Protein AF-A0A5R9E439-F1 (afdb_monomer_lite)

Secondary structure (DSSP, 8-state):
--TT--HHHHHHHHHHHHHHHHHHHTT--GGG-SB-SSTTS-EEEEETTEEEEEEE-SSSS-EEEEEEES-----

Organism: NCBI:txid1817406

Foldseek 3Di:
DPPPDDPVLVVLVVVVVVVLLVCVVVVDPCQQPADDDDGQAWHWDDAQNWIWIWHCDPPDRDIDTDDTGDDNPDD

Sequence (75 aa):
MTGGIPDHVVAEVERLVGQLVELADTGIDVSGLGNGPRPGGLRRMDAAGGWFYSLVAPRDPLIIVVRIVPPFAAL

pLDDT: mean 87.59, std 10.05, range [45.44, 96.0]

Structure (mmCIF, N/CA/C/O backbone):
data_AF-A0A5R9E439-F1
#
_entry.id   AF-A0A5R9E439-F1
#
loop_
_atom_site.group_PDB
_atom_site.id
_atom_site.type_symbol
_atom_site.label_atom_id
_atom_site.label_alt_id
_atom_site.label_comp_id
_atom_site.label_asym_id
_atom_site.label_entity_id
_atom_site.label_seq_id
_atom_site.pdbx_PDB_ins_code
_atom_site.Cartn_x
_atom_site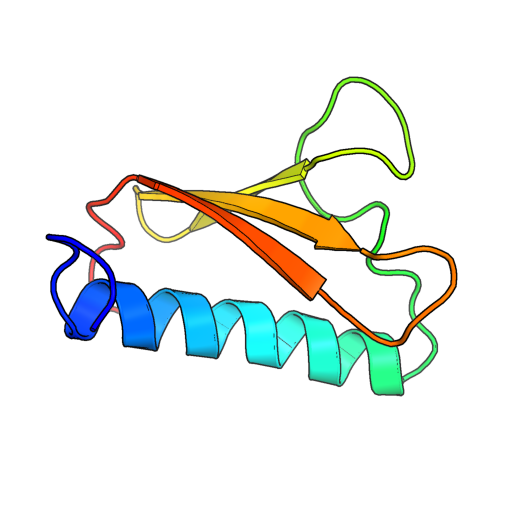.Cartn_y
_atom_site.Cartn_z
_atom_site.occupancy
_atom_site.B_iso_or_equiv
_atom_site.auth_seq_id
_atom_site.auth_comp_id
_atom_site.auth_asym_id
_atom_site.auth_atom_id
_atom_site.pdbx_PDB_model_num
ATOM 1 N N . MET A 1 1 ? -4.271 -8.034 -16.072 1.00 45.44 1 MET A N 1
ATOM 2 C CA . MET A 1 1 ? -3.694 -7.069 -17.033 1.00 45.44 1 MET A CA 1
ATOM 3 C C . MET A 1 1 ? -3.811 -5.672 -16.451 1.00 45.44 1 MET A C 1
ATOM 5 O O . MET A 1 1 ? -4.868 -5.060 -16.526 1.00 45.44 1 MET A O 1
ATOM 9 N N . THR A 1 2 ? -2.754 -5.187 -15.820 1.00 56.62 2 THR A N 1
ATOM 10 C CA . THR A 1 2 ? -2.611 -3.805 -15.347 1.00 56.62 2 THR A CA 1
ATOM 11 C C . THR A 1 2 ? -2.083 -2.982 -16.520 1.00 56.62 2 THR A C 1
ATOM 13 O O . THR A 1 2 ? -0.991 -3.244 -17.008 1.00 56.62 2 THR A O 1
ATOM 16 N N . GLY A 1 3 ? -2.886 -2.055 -17.049 1.00 62.16 3 GLY A N 1
ATOM 17 C CA . GLY A 1 3 ? -2.644 -1.369 -18.326 1.00 62.16 3 GLY A CA 1
ATOM 18 C C . GLY A 1 3 ? -1.270 -0.696 -18.458 1.00 62.16 3 GLY A C 1
ATOM 19 O O . GLY A 1 3 ? -1.121 0.475 -18.127 1.00 62.16 3 GLY A O 1
ATOM 20 N N . GLY A 1 4 ? -0.285 -1.432 -18.984 1.00 80.81 4 GLY A N 1
ATOM 21 C CA . GLY A 1 4 ? 1.051 -0.931 -19.321 1.00 80.81 4 GLY A CA 1
ATOM 22 C C . GLY A 1 4 ? 2.095 -0.959 -18.197 1.00 80.81 4 GLY A C 1
ATOM 23 O O . GLY A 1 4 ? 3.196 -0.459 -18.415 1.00 80.81 4 GLY A O 1
ATOM 24 N N . ILE A 1 5 ? 1.795 -1.525 -17.022 1.00 82.75 5 ILE A N 1
ATOM 25 C CA . ILE A 1 5 ? 2.778 -1.657 -15.930 1.00 82.75 5 ILE A CA 1
ATOM 26 C C . ILE A 1 5 ? 3.488 -3.016 -16.051 1.00 82.75 5 ILE A C 1
ATOM 28 O O . ILE A 1 5 ? 2.793 -4.023 -16.174 1.00 82.75 5 ILE A O 1
ATOM 32 N N . PRO A 1 6 ? 4.835 -3.078 -16.000 1.00 88.19 6 PRO A N 1
ATOM 33 C CA . PRO A 1 6 ? 5.558 -4.349 -16.017 1.00 88.19 6 PRO A CA 1
ATOM 34 C C . PRO A 1 6 ? 5.161 -5.273 -14.858 1.00 88.19 6 PRO A C 1
ATOM 36 O O . PRO A 1 6 ? 5.063 -4.821 -13.719 1.00 88.19 6 PRO A O 1
ATOM 39 N N . ASP A 1 7 ? 5.027 -6.574 -15.122 1.00 88.25 7 ASP A N 1
ATOM 40 C CA . ASP A 1 7 ? 4.562 -7.555 -14.125 1.00 88.25 7 ASP A CA 1
ATOM 41 C C . ASP A 1 7 ? 5.420 -7.583 -12.852 1.00 88.25 7 ASP A C 1
ATOM 43 O O . ASP A 1 7 ? 4.889 -7.689 -11.753 1.00 88.25 7 ASP A O 1
ATOM 47 N N . HIS A 1 8 ? 6.742 -7.414 -12.970 1.00 86.62 8 HIS A N 1
ATOM 48 C CA . HIS A 1 8 ? 7.631 -7.374 -11.802 1.00 86.62 8 HIS A CA 1
ATOM 49 C C . HIS A 1 8 ? 7.358 -6.170 -10.886 1.00 86.62 8 HIS A C 1
ATOM 51 O O . HIS A 1 8 ? 7.483 -6.283 -9.671 1.00 86.62 8 HIS A O 1
ATOM 57 N N . VAL A 1 9 ? 6.949 -5.029 -11.451 1.00 89.38 9 VAL A N 1
ATOM 58 C CA . VAL A 1 9 ? 6.552 -3.851 -10.667 1.00 89.38 9 VAL A CA 1
ATOM 59 C C . VAL A 1 9 ? 5.244 -4.132 -9.932 1.00 89.38 9 VAL A C 1
ATOM 61 O O . VAL A 1 9 ? 5.092 -3.748 -8.776 1.00 89.38 9 VAL A O 1
ATOM 64 N N . VAL A 1 10 ? 4.301 -4.809 -10.591 1.00 89.50 10 VAL A N 1
ATOM 65 C CA . VAL A 1 10 ? 3.025 -5.205 -9.979 1.00 89.50 10 VAL A CA 1
ATOM 66 C C . VAL A 1 10 ? 3.274 -6.166 -8.821 1.00 89.50 10 VAL A C 1
ATOM 68 O O . VAL A 1 10 ? 2.799 -5.901 -7.724 1.00 89.50 10 VAL A O 1
ATOM 71 N N . ALA A 1 11 ? 4.077 -7.210 -9.039 1.00 91.44 11 ALA A N 1
ATOM 72 C CA . ALA A 1 11 ? 4.411 -8.200 -8.021 1.00 91.44 11 ALA A CA 1
ATOM 73 C C . ALA A 1 11 ? 5.079 -7.568 -6.791 1.00 91.44 11 ALA A C 1
ATOM 75 O O . ALA A 1 11 ? 4.751 -7.919 -5.661 1.00 91.44 11 ALA A O 1
ATOM 76 N N . GLU A 1 12 ? 5.979 -6.602 -6.990 1.00 91.69 12 GLU A N 1
ATOM 77 C CA . GLU A 1 12 ? 6.626 -5.918 -5.869 1.00 91.69 12 GLU A CA 1
ATOM 78 C C . GLU A 1 12 ? 5.648 -5.028 -5.089 1.00 91.69 12 GLU A C 1
ATOM 80 O O . GLU A 1 12 ? 5.659 -5.015 -3.858 1.00 91.69 12 GLU A O 1
ATOM 85 N N . VAL A 1 13 ? 4.743 -4.323 -5.774 1.00 92.31 13 VAL A N 1
ATOM 86 C CA . VAL A 1 13 ? 3.692 -3.551 -5.095 1.00 92.31 13 VAL A CA 1
ATOM 87 C C . VAL A 1 13 ? 2.716 -4.471 -4.360 1.00 92.31 13 VAL A C 1
ATOM 89 O O . VAL A 1 13 ? 2.350 -4.168 -3.227 1.00 92.31 13 VAL A O 1
ATOM 92 N N . GLU A 1 14 ? 2.330 -5.604 -4.946 1.00 92.88 14 GLU A N 1
ATOM 93 C CA . GLU A 1 14 ? 1.508 -6.622 -4.282 1.00 92.88 14 GLU A CA 1
ATOM 94 C C . GLU A 1 14 ? 2.203 -7.175 -3.036 1.00 92.88 14 GLU A C 1
ATOM 96 O O . GLU A 1 14 ? 1.570 -7.281 -1.988 1.00 92.88 14 GLU A O 1
ATOM 101 N N . ARG A 1 15 ? 3.515 -7.439 -3.104 1.00 93.75 15 ARG A N 1
ATOM 102 C CA . ARG A 1 15 ? 4.319 -7.868 -1.953 1.00 93.75 15 ARG A CA 1
ATOM 103 C C . ARG A 1 15 ? 4.299 -6.824 -0.834 1.00 93.75 15 ARG A C 1
ATOM 105 O O . ARG A 1 15 ? 4.060 -7.168 0.320 1.00 93.75 15 ARG A O 1
ATOM 112 N N . LEU A 1 16 ? 4.523 -5.550 -1.161 1.00 93.31 16 LEU A N 1
ATOM 113 C CA . LEU A 1 16 ? 4.519 -4.448 -0.190 1.00 93.31 16 LEU A CA 1
ATOM 114 C C . LEU A 1 16 ? 3.132 -4.215 0.422 1.00 93.31 16 LEU A C 1
ATOM 116 O O . LEU A 1 16 ? 3.014 -3.974 1.621 1.00 93.31 16 LEU A O 1
ATOM 120 N N . VAL A 1 17 ? 2.070 -4.296 -0.380 1.00 94.00 17 VAL A N 1
ATOM 121 C CA . VAL A 1 17 ? 0.691 -4.175 0.114 1.00 94.00 17 VAL A CA 1
ATOM 122 C C . VAL A 1 17 ? 0.303 -5.388 0.955 1.00 94.00 17 VAL A C 1
ATOM 124 O O . VAL A 1 17 ? -0.371 -5.213 1.966 1.00 94.00 17 VAL A O 1
ATOM 127 N N . GLY A 1 18 ? 0.782 -6.587 0.616 1.00 95.06 18 GLY A N 1
ATOM 128 C CA . GLY A 1 18 ? 0.626 -7.785 1.440 1.00 95.06 18 GLY A CA 1
ATOM 129 C C . GLY A 1 18 ? 1.160 -7.582 2.858 1.00 95.06 18 GLY A C 1
ATOM 130 O O . GLY A 1 18 ? 0.472 -7.901 3.819 1.00 95.06 18 GLY A O 1
ATOM 131 N N . GLN A 1 19 ? 2.310 -6.919 3.006 1.00 93.88 19 GLN A N 1
ATOM 132 C CA . GLN A 1 19 ? 2.853 -6.565 4.326 1.00 93.88 19 GLN A CA 1
ATOM 133 C C . GLN A 1 19 ? 1.951 -5.589 5.102 1.00 93.88 19 GLN A C 1
ATOM 135 O O . GLN A 1 19 ? 1.875 -5.658 6.326 1.00 93.88 19 GLN A O 1
ATOM 140 N N . LEU A 1 20 ? 1.247 -4.680 4.415 1.00 93.38 20 LEU A N 1
ATOM 141 C CA . LEU A 1 20 ? 0.261 -3.803 5.061 1.00 93.38 20 LEU A CA 1
ATOM 142 C C . LEU A 1 20 ? -0.973 -4.583 5.524 1.00 93.38 20 LEU A C 1
ATOM 144 O O . LEU A 1 20 ? -1.517 -4.269 6.579 1.00 93.38 20 LEU A O 1
ATOM 148 N N . VAL A 1 21 ? -1.403 -5.586 4.755 1.00 94.69 21 VAL A N 1
ATOM 149 C CA . VAL A 1 21 ? -2.501 -6.484 5.144 1.00 94.69 21 VAL A CA 1
ATOM 150 C C . VAL A 1 21 ? -2.108 -7.298 6.373 1.00 94.69 21 VAL A C 1
ATOM 152 O O . VAL A 1 21 ? -2.829 -7.263 7.363 1.00 94.69 21 VAL A O 1
ATOM 155 N N . GLU A 1 22 ? -0.932 -7.930 6.361 1.00 95.50 22 GLU A N 1
ATOM 156 C CA . GLU A 1 22 ? -0.408 -8.675 7.514 1.00 95.50 22 GLU A CA 1
ATOM 157 C C . GLU A 1 22 ? -0.357 -7.803 8.774 1.00 95.50 22 GLU A C 1
ATOM 159 O O . GLU A 1 22 ? -0.713 -8.245 9.864 1.00 95.50 22 GLU A O 1
ATOM 164 N N . LEU A 1 23 ? 0.048 -6.538 8.634 1.00 94.19 23 LEU A N 1
ATOM 165 C CA . LEU A 1 23 ? 0.075 -5.596 9.746 1.00 94.19 23 LEU A CA 1
ATOM 166 C C . LEU A 1 23 ? -1.341 -5.257 10.238 1.00 94.19 23 LEU A C 1
ATOM 168 O O . LEU A 1 23 ? -1.586 -5.259 11.445 1.00 94.19 23 LEU A O 1
ATOM 172 N N . ALA A 1 24 ? -2.280 -5.005 9.326 1.00 92.75 24 ALA A N 1
ATOM 173 C CA . ALA A 1 24 ? -3.675 -4.741 9.668 1.00 92.75 24 ALA A CA 1
ATOM 174 C C . ALA A 1 24 ? -4.330 -5.926 10.398 1.00 92.75 24 ALA A C 1
ATOM 176 O O . ALA A 1 24 ? -5.067 -5.713 11.361 1.00 92.75 24 ALA A O 1
ATOM 177 N N . ASP A 1 25 ? -3.993 -7.161 10.019 1.00 93.75 25 ASP A N 1
ATOM 178 C CA . ASP A 1 25 ? -4.484 -8.384 10.668 1.00 93.75 25 ASP A CA 1
ATOM 179 C C . ASP A 1 25 ? -4.040 -8.501 12.137 1.00 93.75 25 ASP A C 1
ATOM 181 O O . ASP A 1 25 ? -4.699 -9.162 12.941 1.00 93.75 25 ASP A O 1
ATOM 185 N N . THR A 1 26 ? -2.970 -7.80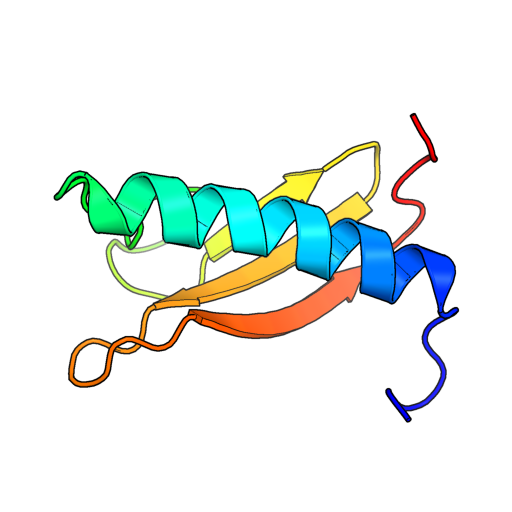3 12.537 1.00 96.00 26 THR A N 1
ATOM 186 C CA . THR A 1 26 ? -2.553 -7.701 13.949 1.00 96.00 26 THR A CA 1
ATOM 187 C C . THR A 1 26 ? -3.319 -6.638 14.750 1.00 96.00 26 THR A C 1
ATOM 189 O O . THR A 1 26 ? -3.064 -6.457 15.941 1.00 96.00 26 THR A O 1
ATOM 192 N N . GLY A 1 27 ? -4.268 -5.936 14.123 1.00 91.75 27 GLY A N 1
ATOM 193 C CA . GLY A 1 27 ? -5.049 -4.856 14.732 1.00 91.75 27 GLY A CA 1
ATOM 194 C C . GLY A 1 27 ? -4.387 -3.478 14.653 1.00 91.75 27 GLY A C 1
ATOM 195 O O . GLY A 1 27 ? -4.848 -2.540 15.304 1.00 91.75 27 GLY A O 1
ATOM 196 N N . ILE A 1 28 ? -3.313 -3.332 13.874 1.00 92.19 28 ILE A N 1
ATOM 197 C CA . ILE A 1 28 ? -2.644 -2.044 13.668 1.00 92.19 28 ILE A CA 1
ATOM 198 C C . ILE A 1 28 ? -3.409 -1.227 12.622 1.00 92.19 28 ILE A C 1
ATOM 200 O O . ILE A 1 28 ? -3.693 -1.700 11.523 1.00 92.19 28 ILE A O 1
ATOM 204 N N . ASP A 1 29 ? -3.703 0.035 12.943 1.00 89.94 29 ASP A N 1
ATOM 205 C CA . ASP A 1 29 ? -4.299 0.966 11.986 1.00 89.94 29 ASP A CA 1
ATOM 206 C C . ASP A 1 29 ? -3.274 1.390 10.922 1.00 89.94 29 ASP A C 1
ATOM 208 O O . ASP A 1 29 ? -2.394 2.224 11.152 1.00 89.94 29 ASP A O 1
ATOM 212 N N . VAL A 1 30 ? -3.416 0.821 9.725 1.00 92.00 30 VAL A N 1
ATOM 213 C CA . VAL A 1 30 ? -2.561 1.123 8.571 1.00 92.00 30 VAL A CA 1
ATOM 214 C C . VAL A 1 30 ? -3.032 2.333 7.757 1.00 92.00 30 VAL A C 1
ATOM 216 O O . VAL A 1 30 ? -2.318 2.779 6.859 1.00 92.00 30 VAL A O 1
ATOM 219 N N . SER A 1 31 ? -4.189 2.928 8.078 1.00 90.19 31 SER A N 1
ATOM 220 C CA . SER A 1 31 ? -4.745 4.082 7.348 1.00 90.19 31 SER A CA 1
ATOM 221 C C . SER A 1 31 ? -3.913 5.361 7.487 1.00 90.19 31 SER A C 1
ATOM 223 O O . SER A 1 31 ? -4.065 6.299 6.699 1.00 90.19 31 SER A O 1
ATOM 225 N N . GLY A 1 32 ? -3.025 5.403 8.483 1.00 90.06 32 GLY A N 1
ATOM 226 C CA . GLY A 1 32 ? -2.075 6.487 8.719 1.00 90.06 32 GLY A CA 1
ATOM 227 C C . GLY A 1 32 ? -0.699 6.291 8.078 1.00 90.06 32 GLY A C 1
ATOM 228 O O . GLY A 1 32 ? 0.087 7.238 8.072 1.00 90.06 32 GLY A O 1
ATOM 229 N N . LEU A 1 33 ? -0.387 5.109 7.534 1.00 90.94 33 LEU A N 1
ATOM 230 C CA . LEU A 1 33 ? 0.962 4.795 7.056 1.00 90.94 33 LEU A CA 1
ATOM 231 C C . LEU A 1 33 ? 1.290 5.489 5.731 1.00 90.94 33 LEU A C 1
ATOM 233 O O . LEU A 1 33 ? 0.526 5.447 4.770 1.00 90.94 33 LEU A O 1
ATOM 237 N N . GLY A 1 34 ? 2.460 6.125 5.685 1.00 91.25 34 GLY A N 1
ATOM 238 C CA . GLY A 1 34 ? 2.939 6.872 4.526 1.00 91.25 34 GLY A CA 1
ATOM 239 C C . GLY A 1 34 ? 2.605 8.365 4.550 1.00 91.25 34 GLY A C 1
ATOM 240 O O . GLY A 1 34 ? 2.020 8.921 5.485 1.00 91.25 34 GLY A O 1
ATOM 241 N N . ASN A 1 35 ? 2.988 9.039 3.473 1.00 92.38 35 ASN A N 1
ATOM 242 C CA . ASN A 1 35 ? 2.987 10.491 3.366 1.00 92.38 35 ASN A CA 1
ATOM 243 C C . ASN A 1 35 ? 1.665 11.014 2.791 1.00 92.38 35 ASN A C 1
ATOM 245 O O . ASN A 1 35 ? 1.205 10.567 1.744 1.00 92.38 35 ASN A O 1
ATOM 249 N N . GLY A 1 36 ? 1.049 12.000 3.439 1.00 87.69 36 GLY A N 1
ATOM 250 C CA . GLY A 1 36 ? -0.225 12.556 2.985 1.00 87.69 36 GLY A CA 1
ATOM 251 C C . GLY A 1 36 ? -0.686 13.736 3.842 1.00 87.69 36 GLY A C 1
ATOM 252 O O . GLY A 1 36 ? -0.421 13.756 5.045 1.00 87.69 36 GLY A O 1
ATOM 253 N N . PRO A 1 37 ? -1.389 14.717 3.252 1.00 81.62 37 PRO A N 1
ATOM 254 C CA . PRO A 1 37 ? -1.683 15.996 3.902 1.00 81.62 37 PRO A CA 1
ATOM 255 C C . PRO A 1 37 ? -2.709 15.901 5.041 1.00 81.62 37 PRO A C 1
ATOM 257 O O . PRO A 1 37 ? -2.817 16.828 5.838 1.00 81.62 37 PRO A O 1
ATOM 260 N N . ARG A 1 38 ? -3.498 14.819 5.110 1.00 79.31 38 ARG A N 1
ATOM 261 C CA . ARG A 1 38 ? -4.530 14.595 6.137 1.00 79.31 38 ARG A CA 1
ATOM 262 C C . ARG A 1 38 ? -4.568 13.124 6.555 1.00 79.31 38 ARG A C 1
ATOM 264 O O . ARG A 1 38 ? -4.340 12.289 5.680 1.00 79.31 38 ARG 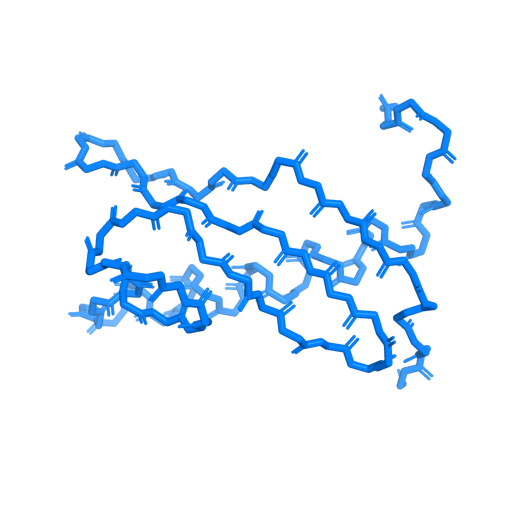A O 1
ATOM 271 N N . PRO A 1 39 ? -4.858 12.784 7.823 1.00 79.12 39 PRO A N 1
ATOM 272 C CA . PRO A 1 39 ? -5.080 11.398 8.257 1.00 79.12 39 PRO A CA 1
ATOM 273 C C . PRO A 1 39 ? -6.219 10.711 7.485 1.00 79.12 39 PRO A C 1
ATOM 275 O O . PRO A 1 39 ? -7.152 11.386 7.050 1.00 79.12 39 PRO A O 1
ATOM 278 N N . GLY A 1 40 ? -6.135 9.388 7.297 1.00 78.31 40 GLY A N 1
ATOM 279 C CA . GLY A 1 40 ? -7.200 8.556 6.707 1.00 78.31 40 GLY A CA 1
ATOM 280 C C . GLY A 1 40 ? -7.501 8.768 5.213 1.00 78.31 40 GLY A C 1
ATOM 281 O O . GLY A 1 40 ? -8.397 8.128 4.672 1.00 78.31 40 GLY A O 1
ATOM 282 N N . GLY A 1 41 ? -6.791 9.676 4.537 1.00 87.25 41 GLY A N 1
ATOM 283 C CA . GLY A 1 41 ? -6.889 9.891 3.090 1.00 87.25 41 GLY A CA 1
ATOM 284 C C . GLY A 1 41 ? -5.862 9.089 2.288 1.00 87.25 41 GLY A C 1
ATOM 285 O O . GLY A 1 41 ? -5.141 8.260 2.831 1.00 87.25 41 GLY A O 1
ATOM 286 N N . LEU A 1 42 ? -5.763 9.387 0.989 1.00 91.81 42 LEU A N 1
ATOM 287 C CA . LEU A 1 42 ? -4.765 8.795 0.095 1.00 91.81 42 LEU A CA 1
ATOM 288 C C . LEU A 1 42 ? -3.339 9.056 0.607 1.00 91.81 42 LEU A C 1
ATOM 290 O O . LEU A 1 42 ? -2.985 10.207 0.887 1.00 91.81 42 LEU A O 1
ATOM 294 N N . ARG A 1 43 ? -2.519 8.005 0.694 1.00 93.50 43 ARG A N 1
ATOM 295 C CA . ARG A 1 43 ? -1.164 8.066 1.256 1.00 93.50 43 ARG A CA 1
ATOM 296 C C . ARG A 1 43 ? -0.134 7.582 0.258 1.00 93.50 43 ARG A C 1
ATOM 298 O O . ARG A 1 43 ? -0.335 6.584 -0.422 1.00 93.50 43 ARG A O 1
ATOM 305 N N . ARG A 1 44 ? 0.967 8.316 0.141 1.00 94.44 44 ARG A N 1
ATOM 306 C CA . ARG A 1 44 ? 2.122 7.930 -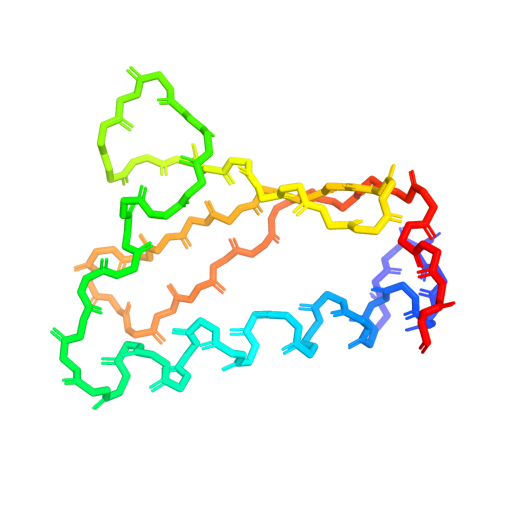0.663 1.00 94.44 44 ARG A CA 1
ATOM 307 C C . ARG A 1 44 ? 3.035 7.031 0.160 1.00 94.44 44 ARG A C 1
ATOM 309 O O . ARG A 1 44 ? 3.525 7.448 1.208 1.00 94.44 44 ARG A O 1
ATOM 316 N N . MET A 1 45 ? 3.305 5.852 -0.370 1.00 94.38 45 MET A N 1
ATOM 317 C CA . MET A 1 45 ? 4.273 4.891 0.137 1.00 94.38 45 MET A CA 1
ATOM 318 C C . MET A 1 45 ? 5.508 4.939 -0.758 1.00 94.38 45 MET A C 1
ATOM 320 O O . MET A 1 45 ? 5.415 4.632 -1.946 1.00 94.38 45 MET A O 1
ATOM 324 N N . ASP A 1 46 ? 6.646 5.362 -0.216 1.00 92.00 46 ASP A N 1
ATOM 325 C CA . ASP A 1 46 ? 7.926 5.326 -0.926 1.00 92.00 46 ASP A CA 1
ATOM 326 C C . ASP A 1 46 ? 8.549 3.927 -0.790 1.00 92.00 46 ASP A C 1
ATOM 328 O O . ASP A 1 46 ? 8.561 3.358 0.301 1.00 92.00 46 ASP A O 1
ATOM 332 N N . ALA A 1 47 ? 9.048 3.358 -1.892 1.00 89.06 47 ALA A N 1
ATOM 333 C CA . ALA A 1 47 ? 9.592 2.001 -1.911 1.00 89.06 47 ALA A CA 1
ATOM 334 C C . ALA A 1 47 ? 10.652 1.810 -3.004 1.00 89.06 47 ALA A C 1
ATOM 336 O O . ALA A 1 47 ? 10.373 1.982 -4.189 1.00 89.06 47 ALA A O 1
ATOM 337 N N . ALA A 1 48 ? 11.868 1.432 -2.595 1.00 84.44 48 ALA A N 1
ATOM 338 C CA . ALA A 1 48 ? 12.993 1.080 -3.470 1.00 84.44 48 ALA A CA 1
ATOM 339 C C . ALA A 1 48 ? 13.182 2.032 -4.675 1.00 84.44 48 ALA A C 1
ATOM 341 O O . ALA A 1 48 ? 13.257 1.626 -5.832 1.00 84.44 48 ALA A O 1
ATOM 342 N N . GLY A 1 49 ? 13.195 3.342 -4.420 1.00 86.94 49 GLY A N 1
ATOM 343 C CA . GLY A 1 49 ? 13.353 4.370 -5.457 1.00 86.94 49 GLY A CA 1
ATOM 344 C C . GLY A 1 49 ? 12.092 4.673 -6.276 1.00 86.94 49 GLY A C 1
ATOM 345 O O . GLY A 1 49 ? 12.061 5.691 -6.961 1.00 86.94 49 GLY A O 1
ATOM 346 N N . GLY A 1 50 ? 11.049 3.846 -6.178 1.00 92.44 50 GLY A N 1
ATOM 347 C CA . GLY A 1 50 ? 9.697 4.131 -6.647 1.00 92.44 50 GLY A CA 1
ATOM 348 C C . GLY A 1 50 ? 8.767 4.584 -5.520 1.00 92.44 50 GLY A C 1
ATOM 349 O O . GLY A 1 50 ? 9.181 4.818 -4.381 1.00 92.44 50 GLY A O 1
ATOM 350 N N . TRP A 1 51 ? 7.488 4.724 -5.847 1.00 94.50 51 TRP A N 1
ATOM 351 C CA . TRP A 1 51 ? 6.433 5.008 -4.878 1.00 94.50 51 TRP A CA 1
ATOM 352 C C . TRP A 1 51 ? 5.052 4.647 -5.423 1.00 94.50 51 TRP A C 1
ATOM 354 O O . TRP A 1 51 ? 4.825 4.641 -6.634 1.00 94.50 51 TRP A O 1
ATOM 364 N N . PHE A 1 52 ? 4.097 4.389 -4.535 1.00 94.25 52 PHE A N 1
ATOM 365 C CA . PHE A 1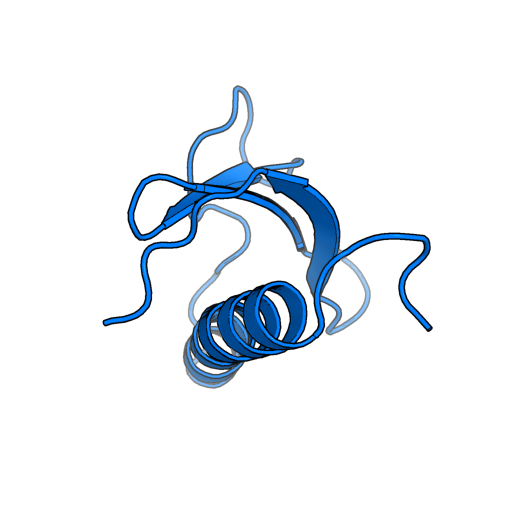 52 ? 2.694 4.189 -4.900 1.00 94.25 52 PHE A CA 1
ATOM 366 C C . PHE A 1 52 ? 1.750 4.933 -3.957 1.00 94.25 52 PHE A C 1
ATOM 368 O O . PHE A 1 52 ? 2.131 5.318 -2.854 1.00 94.25 52 PHE A O 1
ATOM 375 N N . TYR A 1 53 ? 0.517 5.168 -4.402 1.00 94.44 53 TYR A N 1
ATOM 376 C CA . TYR A 1 53 ? -0.546 5.701 -3.552 1.00 94.44 53 TYR A CA 1
ATOM 377 C C . TYR A 1 53 ? -1.457 4.574 -3.060 1.00 94.44 53 TYR A C 1
ATOM 379 O O . TYR A 1 53 ? -2.021 3.858 -3.891 1.00 94.44 53 TYR A O 1
ATOM 387 N N . SER A 1 54 ? -1.644 4.470 -1.744 1.00 94.06 54 SER A N 1
ATOM 388 C CA . SER A 1 54 ? -2.593 3.571 -1.085 1.00 94.06 54 SER A CA 1
ATOM 389 C C . SER A 1 54 ? -3.733 4.341 -0.412 1.00 94.06 54 SER A C 1
ATOM 391 O O . SER A 1 54 ? -3.558 5.453 0.092 1.00 94.06 54 SER A O 1
ATOM 393 N N . LEU A 1 55 ? -4.922 3.747 -0.405 1.00 92.75 55 LEU A N 1
ATOM 394 C CA . LEU A 1 55 ? -6.076 4.204 0.362 1.00 92.75 55 LEU A CA 1
ATOM 395 C C . LEU A 1 55 ? -6.698 3.004 1.071 1.00 92.75 55 LEU A C 1
ATOM 397 O O . LEU A 1 55 ? -7.042 2.021 0.420 1.00 92.75 55 LEU A O 1
ATOM 401 N N . VAL A 1 56 ? -6.877 3.102 2.384 1.00 92.00 56 VAL A N 1
ATOM 402 C CA . VAL A 1 56 ? -7.634 2.112 3.158 1.00 92.00 56 VAL A CA 1
ATOM 403 C C . VAL A 1 56 ? -9.110 2.485 3.088 1.00 92.00 56 VAL A C 1
ATOM 405 O O . VAL A 1 56 ? -9.485 3.607 3.437 1.00 92.00 56 VAL A O 1
ATOM 408 N N . ALA A 1 57 ? -9.950 1.569 2.610 1.00 89.81 57 ALA A N 1
ATOM 409 C CA . ALA A 1 57 ? -11.388 1.778 2.582 1.00 89.81 57 ALA A CA 1
ATOM 410 C C . ALA A 1 57 ? -11.935 1.758 4.024 1.00 89.81 57 ALA A C 1
ATOM 412 O O . ALA A 1 57 ? -11.760 0.769 4.726 1.00 89.81 57 ALA A O 1
ATOM 413 N N . PRO A 1 58 ? -12.636 2.803 4.499 1.00 81.31 58 PRO A N 1
ATOM 414 C CA . PRO A 1 58 ? -13.062 2.860 5.901 1.00 81.31 58 PRO A CA 1
ATOM 415 C C . PRO A 1 58 ? -14.150 1.850 6.290 1.00 81.31 58 PRO A C 1
ATOM 417 O O . PRO A 1 58 ? -14.431 1.684 7.472 1.00 81.31 58 PRO A O 1
ATOM 420 N N . ARG A 1 59 ? -14.843 1.266 5.305 1.00 85.38 59 ARG A N 1
ATOM 421 C CA . ARG A 1 59 ? -16.033 0.423 5.517 1.00 85.38 59 ARG A CA 1
ATOM 422 C C . ARG A 1 59 ? -15.840 -1.032 5.114 1.00 85.38 59 ARG A C 1
ATOM 424 O O . ARG A 1 59 ? -16.664 -1.856 5.485 1.00 85.38 59 ARG A O 1
ATOM 431 N N . ASP A 1 60 ? -14.766 -1.323 4.393 1.00 87.25 60 ASP A N 1
ATOM 432 C CA . ASP A 1 60 ? -14.487 -2.634 3.825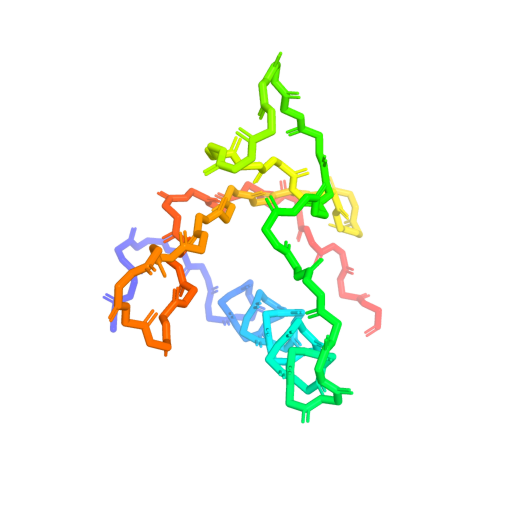 1.00 87.25 60 ASP A CA 1
ATOM 433 C C . ASP A 1 60 ? -13.019 -2.977 4.098 1.00 87.25 60 ASP A C 1
ATOM 435 O O . ASP A 1 60 ? -12.186 -2.069 4.079 1.00 87.25 60 ASP A O 1
ATOM 439 N N . PRO A 1 61 ? -12.667 -4.255 4.326 1.00 87.31 61 PRO A N 1
ATOM 440 C CA . PRO A 1 61 ? -11.282 -4.689 4.506 1.00 87.31 61 PRO A CA 1
ATOM 441 C C . PRO A 1 61 ? -10.537 -4.650 3.161 1.00 87.31 61 PRO A C 1
ATOM 443 O O . PRO A 1 61 ? -10.235 -5.677 2.558 1.00 87.31 61 PRO A O 1
ATOM 446 N N . LEU A 1 62 ? -10.303 -3.442 2.648 1.00 91.06 62 LEU A N 1
ATOM 447 C CA . LEU A 1 62 ? -9.791 -3.199 1.308 1.00 91.06 62 LEU A CA 1
ATOM 448 C C . LEU A 1 62 ? -8.708 -2.119 1.330 1.00 91.06 62 LEU A C 1
ATOM 450 O O . LEU A 1 62 ? -8.932 -0.993 1.779 1.00 91.06 62 LEU A O 1
ATOM 454 N N . ILE A 1 63 ? -7.550 -2.454 0.764 1.00 93.19 63 ILE A N 1
ATOM 455 C CA . ILE A 1 63 ? -6.484 -1.503 0.446 1.00 93.19 63 ILE A CA 1
ATOM 456 C C . ILE A 1 63 ? -6.497 -1.275 -1.065 1.00 93.19 63 ILE A C 1
ATOM 458 O O . ILE A 1 63 ? -6.350 -2.207 -1.852 1.00 93.19 63 ILE A O 1
ATOM 462 N N . ILE A 1 64 ? -6.679 -0.024 -1.476 1.00 93.31 64 ILE A N 1
ATOM 463 C CA . ILE A 1 64 ? -6.765 0.384 -2.878 1.00 93.31 64 ILE A CA 1
ATOM 464 C C . ILE A 1 64 ? -5.442 1.021 -3.288 1.00 93.31 64 ILE A C 1
ATOM 466 O O . ILE A 1 64 ? -5.031 2.024 -2.704 1.00 93.31 64 ILE A O 1
ATOM 470 N N . VAL A 1 65 ? -4.812 0.489 -4.335 1.00 93.50 65 VAL A N 1
ATOM 471 C CA . VAL A 1 65 ? -3.649 1.109 -4.982 1.00 93.50 65 VAL A CA 1
ATOM 472 C C . VAL A 1 65 ? -4.106 1.853 -6.232 1.00 93.50 65 VAL A C 1
ATOM 474 O O . VAL A 1 65 ? -4.638 1.244 -7.156 1.00 93.50 65 VAL A O 1
ATOM 477 N N . VAL A 1 66 ? -3.902 3.173 -6.278 1.00 89.81 66 VAL A N 1
ATOM 478 C CA . VAL A 1 66 ? -4.422 4.018 -7.381 1.00 89.81 66 VAL A CA 1
ATOM 479 C C . VAL A 1 66 ? -3.358 4.458 -8.382 1.00 89.81 66 VAL A C 1
ATOM 481 O O . VAL A 1 66 ? -3.679 4.820 -9.512 1.00 89.81 66 VAL A O 1
ATOM 484 N N . ARG A 1 67 ? -2.086 4.479 -7.978 1.00 90.75 67 ARG A N 1
ATOM 485 C CA . ARG A 1 67 ? -0.972 4.885 -8.839 1.00 90.75 67 ARG A CA 1
ATOM 486 C C . ARG A 1 67 ? 0.308 4.234 -8.368 1.00 90.75 67 ARG A C 1
ATOM 488 O O . ARG A 1 67 ? 0.582 4.238 -7.174 1.00 90.75 67 ARG A O 1
ATOM 495 N N . ILE A 1 68 ? 1.093 3.765 -9.326 1.00 91.75 68 ILE A N 1
ATOM 496 C CA . ILE A 1 68 ? 2.387 3.122 -9.133 1.00 91.75 68 ILE A CA 1
ATOM 497 C C . ILE A 1 68 ? 3.404 3.893 -9.980 1.00 91.75 68 ILE A C 1
ATOM 499 O O . ILE A 1 68 ? 3.150 4.152 -11.158 1.00 91.75 68 ILE A O 1
ATOM 503 N N . VAL A 1 69 ? 4.524 4.305 -9.386 1.00 92.94 69 VAL A N 1
ATOM 504 C CA . VAL A 1 69 ? 5.600 5.043 -10.060 1.00 92.94 69 VAL A CA 1
ATOM 505 C C . VAL A 1 69 ? 6.937 4.317 -9.839 1.00 92.94 69 VAL A C 1
ATOM 507 O O . VAL A 1 69 ? 7.437 4.331 -8.715 1.00 92.94 69 VAL A O 1
ATOM 510 N N . PRO A 1 70 ? 7.502 3.666 -10.878 1.00 89.88 70 PRO A N 1
ATOM 511 C CA . PRO A 1 70 ? 8.773 2.924 -10.815 1.00 89.88 70 PRO A CA 1
ATOM 512 C C . PRO A 1 70 ? 9.978 3.871 -10.593 1.00 89.88 70 PRO A C 1
ATOM 514 O O . PRO A 1 70 ? 9.792 5.089 -10.671 1.00 89.88 70 PRO A O 1
ATOM 517 N N . PRO A 1 71 ? 11.208 3.381 -10.307 1.00 87.44 71 PRO A N 1
ATOM 518 C CA . PRO A 1 71 ? 11.766 2.063 -10.647 1.00 87.44 71 PRO A CA 1
ATOM 519 C C . PRO A 1 71 ? 11.389 0.854 -9.779 1.00 87.44 71 PRO A C 1
ATOM 521 O O . PRO A 1 71 ? 11.465 -0.235 -10.326 1.00 87.44 71 PRO A O 1
ATOM 524 N N . PHE A 1 72 ? 10.998 0.998 -8.501 1.00 80.31 72 PHE A N 1
ATOM 525 C CA . PHE A 1 72 ? 10.936 -0.130 -7.536 1.00 80.31 72 PHE A CA 1
ATOM 526 C C . PHE A 1 72 ? 12.116 -1.088 -7.732 1.00 80.31 72 PHE A C 1
ATOM 528 O O . PHE A 1 72 ? 11.940 -2.234 -8.141 1.00 80.31 72 PHE A O 1
ATOM 535 N N . ALA A 1 73 ? 13.328 -0.555 -7.556 1.00 71.31 73 ALA A N 1
ATOM 536 C CA . ALA A 1 73 ? 14.563 -1.291 -7.761 1.00 71.31 73 ALA A CA 1
ATOM 537 C C . ALA A 1 73 ? 14.459 -2.639 -7.042 1.00 71.31 73 ALA A C 1
ATOM 539 O O . ALA A 1 73 ? 14.279 -2.671 -5.826 1.00 71.31 73 ALA A O 1
ATOM 540 N N . ALA A 1 74 ? 14.497 -3.721 -7.823 1.00 57.50 74 ALA A N 1
ATOM 541 C CA . ALA A 1 74 ? 14.397 -5.073 -7.305 1.00 57.50 74 ALA A CA 1
ATOM 542 C C . ALA A 1 74 ? 15.486 -5.265 -6.242 1.00 57.50 74 ALA A C 1
ATOM 544 O O . ALA A 1 74 ? 16.674 -5.125 -6.546 1.00 57.50 74 ALA A O 1
ATOM 545 N N . LEU A 1 75 ? 15.058 -5.497 -5.002 1.00 52.47 75 LEU A N 1
ATOM 546 C CA . LEU A 1 75 ? 15.906 -6.022 -3.938 1.00 52.47 75 LEU A CA 1
ATOM 547 C C . LEU A 1 75 ? 15.988 -7.541 -4.077 1.00 52.47 75 LEU A C 1
ATOM 549 O O . LEU A 1 75 ? 14.931 -8.157 -4.344 1.00 52.47 75 LEU A O 1
#

Radius of gyration: 12.27 Å; chains: 1; bounding box: 32×25×34 Å